Protein AF-A0AAU9FRZ4-F1 (afdb_monomer)

Radius of gyration: 19.35 Å; Cα contacts (8 Å, |Δi|>4): 10; chains: 1; bounding box: 36×60×32 Å

Nearest PDB structures (foldseek):
  8iyj-assembly1_O7  TM=2.766E-01  e=8.063E+00  Mus musculus

Foldseek 3Di:
DVVVVCVVVVVLLVVQCVVPPDDDDPVSSVVSSVVVVVCVVPDPPPPDPPPDDDPPDDDDDDDD

Mean predicted aligned error: 13.76 Å

pLDDT: mean 74.86, std 18.89, range [46.06, 95.75]

Secondary structure (DSSP, 8-state):
--HHHHHHHHHHHHHHHHHSSS---HHHHHHHHHHHHHHHHS-----SS---S-----------

Organism: Drosophila madeirensis (NCBI:txid30013)

Sequence (64 aa):
MESSRKDVYIPIVLAVMAAYSRPVPLDEIVDGVMELLCSLRDPIDFEGATGDRHRAGNISGIRK

Structure (mmCIF, N/CA/C/O backbone):
data_AF-A0AAU9FRZ4-F1
#
_entry.id   AF-A0AAU9FRZ4-F1
#
loop_
_atom_site.group_PDB
_atom_site.id
_atom_site.type_symbol
_atom_site.label_atom_id
_atom_site.label_alt_id
_atom_site.label_comp_id
_atom_site.label_asym_id
_atom_site.label_entity_id
_atom_site.label_seq_id
_atom_site.pdbx_PDB_ins_code
_atom_site.Cartn_x
_atom_site.Cartn_y
_atom_site.Cartn_z
_atom_site.occupancy
_atom_site.B_iso_or_equiv
_atom_site.auth_seq_id
_atom_site.auth_comp_id
_atom_site.auth_asym_id
_atom_site.auth_atom_id
_atom_site.pdbx_PDB_model_num
ATOM 1 N N . MET A 1 1 ? 9.158 0.663 -22.441 1.00 57.97 1 MET A N 1
ATOM 2 C CA . MET A 1 1 ? 9.646 0.173 -21.125 1.00 57.97 1 MET A CA 1
ATOM 3 C C . MET A 1 1 ? 8.783 0.644 -19.943 1.00 57.97 1 MET A C 1
ATOM 5 O O . MET A 1 1 ? 9.211 0.563 -18.798 1.00 57.97 1 MET A O 1
ATOM 9 N N . GLU A 1 2 ? 7.569 1.146 -20.178 1.00 56.56 2 GLU A N 1
ATOM 10 C CA . GLU A 1 2 ? 6.702 1.679 -19.116 1.00 56.56 2 GLU A CA 1
ATOM 11 C C . GLU A 1 2 ? 5.748 0.615 -18.554 1.00 56.56 2 GLU A C 1
ATOM 13 O O . GLU A 1 2 ? 5.455 0.614 -17.362 1.00 56.56 2 GLU A O 1
ATOM 18 N N . SER A 1 3 ? 5.362 -0.356 -19.389 1.00 63.34 3 SER A N 1
ATOM 19 C CA . SER A 1 3 ? 4.563 -1.527 -19.015 1.00 63.34 3 SER A CA 1
ATOM 20 C C . SER A 1 3 ? 5.227 -2.335 -17.897 1.00 63.34 3 SER A C 1
ATOM 22 O O . SER A 1 3 ? 4.622 -2.541 -16.856 1.00 63.34 3 SER A O 1
ATOM 24 N N . SER A 1 4 ? 6.525 -2.626 -18.034 1.00 72.94 4 SER A N 1
ATOM 25 C CA . SER A 1 4 ? 7.282 -3.454 -17.085 1.00 72.94 4 SER A CA 1
ATOM 26 C C . SER A 1 4 ? 7.318 -2.904 -15.659 1.00 72.94 4 SER A C 1
ATOM 28 O O . SER A 1 4 ? 7.461 -3.664 -14.711 1.00 72.94 4 SER A O 1
ATOM 30 N N . ARG A 1 5 ? 7.202 -1.581 -15.489 1.00 75.00 5 ARG A N 1
ATOM 31 C CA . ARG A 1 5 ? 7.141 -0.958 -14.160 1.00 75.00 5 ARG A CA 1
ATOM 32 C C . ARG A 1 5 ? 5.755 -1.118 -13.543 1.00 75.00 5 ARG A C 1
ATOM 34 O O . ARG A 1 5 ? 5.641 -1.458 -12.371 1.00 75.00 5 ARG A O 1
ATOM 41 N N . LYS A 1 6 ? 4.703 -0.918 -14.340 1.00 79.69 6 LYS A N 1
ATOM 42 C CA . LYS A 1 6 ? 3.313 -1.101 -13.897 1.00 79.69 6 LYS A CA 1
ATOM 43 C C . LYS A 1 6 ? 3.046 -2.545 -13.476 1.00 79.69 6 LYS A C 1
ATOM 45 O O . LYS A 1 6 ? 2.384 -2.751 -12.466 1.00 79.69 6 LYS A O 1
ATOM 50 N N . ASP A 1 7 ? 3.643 -3.506 -14.175 1.00 85.25 7 ASP A N 1
ATOM 51 C CA . ASP A 1 7 ? 3.525 -4.936 -13.868 1.00 85.25 7 ASP A CA 1
ATOM 52 C C . ASP A 1 7 ? 4.057 -5.297 -12.468 1.00 85.25 7 ASP A C 1
ATOM 54 O O . ASP A 1 7 ? 3.596 -6.261 -11.863 1.00 85.25 7 ASP A O 1
ATOM 58 N N . VAL A 1 8 ? 4.987 -4.502 -11.925 1.00 84.38 8 VAL A N 1
ATOM 59 C CA . VAL A 1 8 ? 5.539 -4.683 -10.572 1.00 84.38 8 VAL A CA 1
ATOM 60 C C . VAL A 1 8 ? 4.759 -3.880 -9.531 1.00 84.38 8 VAL A C 1
ATOM 62 O O . VAL A 1 8 ? 4.462 -4.391 -8.455 1.00 84.38 8 VAL A O 1
ATOM 65 N N . TYR A 1 9 ? 4.400 -2.630 -9.834 1.00 86.25 9 TYR A N 1
ATOM 66 C CA . TYR A 1 9 ? 3.745 -1.756 -8.856 1.00 86.25 9 TYR A CA 1
ATOM 67 C C . TYR A 1 9 ? 2.270 -2.096 -8.623 1.00 86.25 9 TYR A C 1
ATOM 69 O O . TYR A 1 9 ? 1.798 -1.970 -7.495 1.00 86.25 9 TYR A O 1
ATOM 77 N N . ILE A 1 10 ? 1.541 -2.549 -9.649 1.00 90.69 10 ILE A N 1
ATOM 78 C CA . ILE A 1 10 ? 0.111 -2.870 -9.521 1.00 90.69 10 ILE A CA 1
ATOM 79 C C . ILE A 1 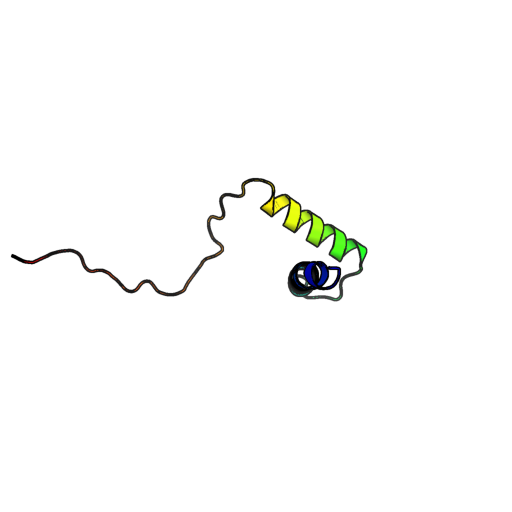10 ? -0.132 -3.967 -8.465 1.00 90.69 10 ILE A C 1
ATOM 81 O O . ILE A 1 10 ? -0.958 -3.738 -7.582 1.00 90.69 10 ILE A O 1
ATOM 85 N N . PRO A 1 11 ? 0.580 -5.113 -8.469 1.00 91.50 11 PRO A N 1
ATOM 86 C CA . PRO A 1 11 ? 0.420 -6.131 -7.429 1.00 91.50 11 PRO A CA 1
ATOM 87 C C . PRO A 1 11 ? 0.697 -5.626 -6.009 1.00 91.50 11 PRO A C 1
ATOM 89 O O . PRO A 1 11 ? -0.012 -6.007 -5.083 1.00 91.50 11 PRO A O 1
ATOM 92 N N . ILE A 1 12 ? 1.695 -4.755 -5.835 1.00 91.12 12 ILE A N 1
ATOM 93 C CA . ILE A 1 12 ? 2.058 -4.188 -4.527 1.00 91.12 12 ILE A CA 1
ATOM 94 C C . ILE A 1 12 ? 0.928 -3.294 -4.008 1.00 91.12 12 ILE A C 1
ATOM 96 O O . ILE A 1 12 ? 0.484 -3.452 -2.873 1.00 91.12 12 ILE A O 1
ATOM 100 N N . VAL A 1 13 ? 0.417 -2.402 -4.861 1.00 92.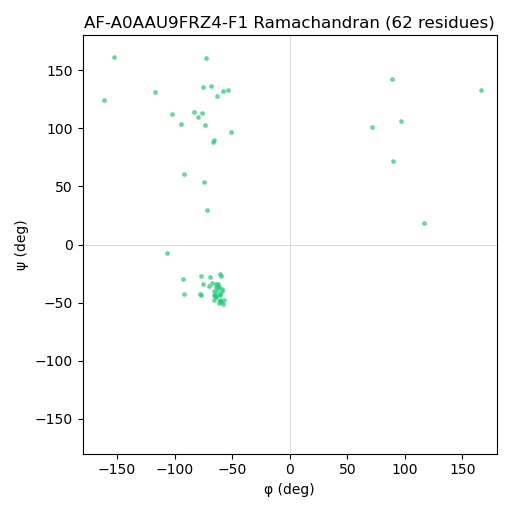44 13 VAL A N 1
ATOM 101 C CA . VAL A 1 13 ? -0.719 -1.532 -4.524 1.00 92.44 13 VAL A CA 1
ATOM 102 C C . VAL A 1 13 ? -1.957 -2.367 -4.185 1.00 92.44 13 VAL A C 1
ATOM 104 O O . VAL A 1 13 ? -2.617 -2.101 -3.183 1.00 92.44 13 VAL A O 1
ATOM 107 N N . LEU A 1 14 ? -2.246 -3.416 -4.964 1.00 92.69 14 LEU A N 1
ATOM 108 C CA . LEU A 1 14 ? -3.368 -4.321 -4.695 1.00 92.69 14 LEU A CA 1
ATOM 109 C C . LEU A 1 14 ? -3.216 -5.073 -3.369 1.00 92.69 14 LEU A C 1
ATOM 111 O O . LEU A 1 14 ? -4.206 -5.231 -2.660 1.00 92.69 14 LEU A O 1
ATOM 115 N N . ALA A 1 15 ? -2.008 -5.521 -3.020 1.00 91.12 15 ALA A N 1
ATOM 116 C CA . ALA A 1 15 ? -1.751 -6.205 -1.755 1.00 91.12 15 ALA A CA 1
ATOM 117 C C . ALA A 1 15 ? -2.004 -5.285 -0.552 1.00 91.12 15 ALA A C 1
ATOM 119 O O . ALA A 1 15 ? -2.676 -5.695 0.395 1.00 91.12 15 ALA A O 1
ATOM 120 N N . VAL A 1 16 ? -1.538 -4.032 -0.620 1.00 92.44 16 VAL A N 1
ATOM 121 C CA . VAL A 1 16 ? -1.808 -3.021 0.414 1.00 92.44 16 VAL A CA 1
ATOM 122 C C . VAL A 1 16 ? -3.309 -2.768 0.519 1.00 92.44 16 VAL A C 1
ATOM 124 O O . VAL A 1 16 ? -3.870 -2.893 1.601 1.00 92.44 16 VAL A O 1
ATOM 127 N N . MET A 1 17 ? -3.993 -2.516 -0.600 1.00 93.25 17 MET A N 1
ATOM 128 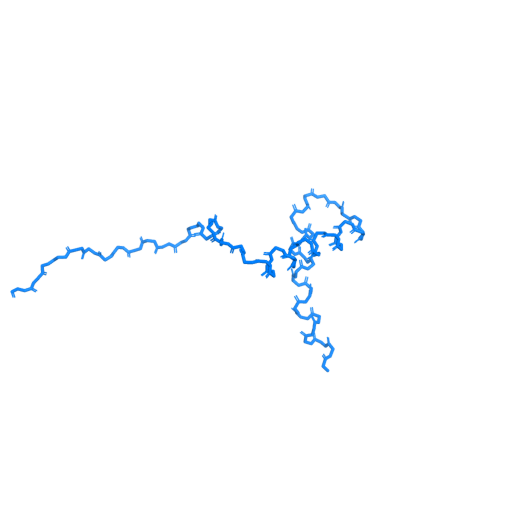C CA . MET A 1 17 ? -5.445 -2.301 -0.599 1.00 93.25 17 MET A CA 1
ATOM 129 C C . MET A 1 17 ? -6.226 -3.498 -0.038 1.00 93.25 17 MET A C 1
ATOM 131 O O . MET A 1 17 ? -7.187 -3.294 0.693 1.00 93.25 17 MET A O 1
ATOM 135 N N . ALA A 1 18 ? -5.824 -4.732 -0.356 1.00 91.31 18 ALA A N 1
ATOM 136 C CA . ALA A 1 18 ? -6.483 -5.944 0.131 1.00 91.31 18 ALA A CA 1
ATOM 137 C C . ALA A 1 18 ? -6.279 -6.178 1.638 1.00 91.31 18 ALA A C 1
ATOM 139 O O . ALA A 1 18 ? -7.132 -6.795 2.277 1.00 91.31 18 ALA A O 1
ATOM 140 N N . ALA A 1 19 ? -5.174 -5.690 2.210 1.00 91.50 19 ALA A N 1
ATOM 141 C CA . ALA A 1 19 ? -4.915 -5.778 3.645 1.00 91.50 19 ALA A CA 1
ATOM 142 C C . ALA A 1 19 ? -5.888 -4.906 4.456 1.00 91.50 19 ALA A C 1
ATOM 144 O O . ALA A 1 19 ? -6.313 -5.282 5.551 1.00 91.50 19 ALA A O 1
ATOM 145 N N . TYR A 1 20 ? -6.307 -3.771 3.897 1.00 84.50 20 TYR A N 1
ATOM 146 C CA . TYR A 1 20 ? -7.361 -2.960 4.483 1.00 84.50 20 TYR A CA 1
ATOM 147 C C . TYR A 1 20 ? -8.725 -3.565 4.135 1.00 84.50 20 TYR A C 1
ATOM 149 O O . TYR A 1 20 ? -9.206 -3.493 3.010 1.00 84.50 20 TYR A O 1
ATOM 157 N N . SER A 1 21 ? -9.416 -4.127 5.127 1.00 86.44 21 SER A N 1
ATOM 158 C CA . SER A 1 21 ? -10.779 -4.674 4.973 1.00 86.44 21 SER A CA 1
ATOM 159 C C . SER A 1 21 ? -11.863 -3.587 4.802 1.00 86.44 21 SER A C 1
ATOM 161 O O . SER A 1 21 ? -12.999 -3.752 5.247 1.00 86.44 21 SER A O 1
ATOM 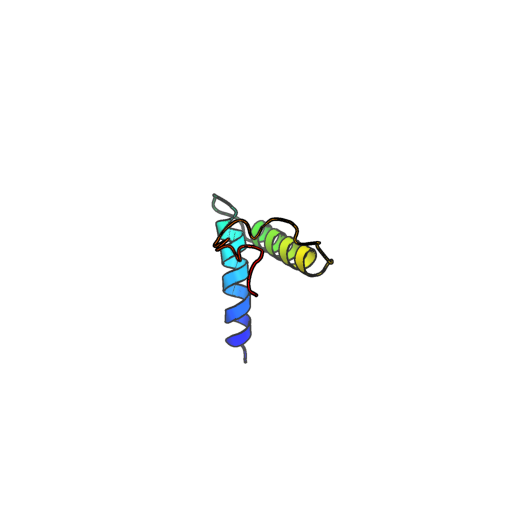163 N N . ARG A 1 22 ? -11.511 -2.439 4.212 1.00 90.62 22 ARG A N 1
ATOM 164 C CA . ARG A 1 22 ? -12.363 -1.262 4.007 1.00 90.62 22 ARG A CA 1
ATOM 165 C C . ARG A 1 22 ? -11.901 -0.468 2.781 1.00 90.62 22 ARG A C 1
ATOM 167 O O . ARG A 1 22 ? -10.745 -0.593 2.390 1.00 90.62 22 ARG A O 1
ATOM 174 N N . PRO A 1 23 ? -12.746 0.409 2.214 1.00 91.81 23 PRO A N 1
ATOM 175 C CA . PRO A 1 23 ? -12.287 1.413 1.262 1.00 91.81 23 PRO A CA 1
ATOM 176 C C . PRO A 1 23 ? -11.204 2.308 1.882 1.00 91.81 23 PRO A C 1
ATOM 178 O O . PRO A 1 23 ? -11.364 2.804 3.003 1.00 91.81 23 PRO A O 1
ATOM 181 N N . VAL A 1 24 ? -10.116 2.502 1.138 1.00 91.94 24 VAL A N 1
ATOM 182 C CA . VAL A 1 24 ? -8.917 3.224 1.578 1.00 91.94 24 VAL A CA 1
ATOM 183 C C . VAL A 1 24 ? -8.735 4.463 0.702 1.00 91.94 24 VAL A C 1
ATOM 185 O O . VAL A 1 24 ? -8.826 4.341 -0.525 1.00 91.94 24 VAL A O 1
ATOM 188 N N . PRO A 1 25 ? -8.519 5.652 1.283 1.00 95.44 25 PRO A N 1
ATOM 189 C CA . PRO A 1 25 ? -8.197 6.841 0.511 1.00 95.44 25 PRO A CA 1
ATOM 190 C C . PRO A 1 25 ? -6.760 6.756 -0.038 1.00 95.44 25 PRO A C 1
ATOM 192 O O . PRO A 1 25 ? -5.947 5.944 0.399 1.00 95.44 25 PRO A O 1
ATOM 195 N N . LEU A 1 26 ? -6.457 7.547 -1.070 1.00 93.75 26 LEU A N 1
ATOM 196 C CA . LEU A 1 26 ? -5.207 7.409 -1.827 1.00 93.75 26 LEU A CA 1
ATOM 197 C C . LEU A 1 26 ? -3.952 7.656 -0.974 1.00 93.75 26 LEU A C 1
ATOM 199 O O . LEU A 1 26 ? -2.944 6.988 -1.175 1.00 93.75 26 LEU A O 1
ATOM 203 N N . ASP A 1 27 ? -4.019 8.602 -0.046 1.00 95.75 27 ASP A N 1
ATOM 204 C CA . ASP A 1 27 ? -2.972 8.921 0.925 1.00 95.75 27 ASP A CA 1
ATOM 205 C C . ASP A 1 27 ? -2.605 7.705 1.783 1.00 95.75 27 ASP A C 1
ATOM 207 O O . ASP A 1 27 ? -1.445 7.302 1.797 1.00 95.75 27 ASP A O 1
ATOM 211 N N . GLU A 1 28 ? -3.597 7.040 2.376 1.00 94.44 28 GLU A N 1
ATOM 212 C CA . GLU A 1 28 ? -3.372 5.826 3.171 1.00 94.44 28 GLU A CA 1
ATOM 213 C C . GLU A 1 28 ? -2.780 4.673 2.330 1.00 94.44 28 GLU A C 1
ATOM 215 O O . GLU A 1 28 ? -1.959 3.899 2.822 1.00 94.44 28 GLU A O 1
ATOM 220 N N . ILE A 1 29 ? -3.148 4.559 1.045 1.00 94.88 29 ILE A N 1
ATOM 221 C CA . ILE A 1 29 ? -2.543 3.570 0.132 1.00 94.88 29 ILE A CA 1
ATOM 222 C C . ILE A 1 29 ? -1.059 3.881 -0.090 1.00 94.88 29 ILE A C 1
ATOM 224 O O . ILE A 1 29 ? -0.231 2.970 -0.076 1.00 94.88 29 ILE A O 1
ATOM 228 N N . VAL A 1 30 ? -0.716 5.151 -0.320 1.00 95.50 30 VAL A N 1
ATOM 229 C CA . VAL A 1 30 ? 0.675 5.574 -0.530 1.00 95.50 30 VAL A CA 1
ATOM 230 C C . VAL A 1 30 ? 1.503 5.324 0.727 1.00 95.50 30 VAL A C 1
ATOM 232 O O . VAL A 1 30 ? 2.590 4.754 0.617 1.00 95.50 30 VAL A O 1
ATOM 235 N N . ASP A 1 31 ? 0.975 5.673 1.898 1.00 95.06 31 ASP A N 1
ATOM 236 C CA . ASP A 1 31 ? 1.644 5.448 3.179 1.00 95.06 31 ASP A CA 1
ATOM 237 C C . ASP A 1 31 ? 1.899 3.954 3.418 1.00 95.06 31 ASP A C 1
ATOM 239 O O . ASP A 1 31 ? 3.039 3.563 3.676 1.00 95.06 31 ASP A O 1
ATOM 243 N N . GLY A 1 32 ? 0.893 3.096 3.216 1.00 93.88 32 GLY A N 1
ATOM 244 C CA . GLY A 1 32 ? 1.046 1.645 3.371 1.00 93.88 32 GLY A CA 1
ATOM 245 C C . GLY A 1 32 ? 2.033 1.020 2.375 1.00 93.88 32 GLY A C 1
ATOM 246 O O . GLY A 1 32 ? 2.796 0.118 2.726 1.00 93.88 32 GLY A O 1
ATOM 247 N N . VAL A 1 33 ? 2.082 1.516 1.132 1.00 94.56 33 VAL A N 1
ATOM 248 C CA . VAL A 1 33 ? 3.096 1.085 0.151 1.00 94.56 33 VAL A CA 1
ATOM 249 C C . VAL A 1 33 ? 4.495 1.516 0.591 1.00 94.56 33 VAL A C 1
ATOM 251 O O . VAL A 1 33 ? 5.433 0.724 0.496 1.00 94.56 33 VAL A O 1
ATOM 254 N N . MET A 1 34 ? 4.658 2.747 1.076 1.00 94.12 34 MET A N 1
ATOM 255 C CA . MET A 1 34 ? 5.954 3.242 1.546 1.00 94.12 34 MET A CA 1
ATOM 256 C C . MET A 1 34 ? 6.431 2.486 2.786 1.00 94.12 34 MET A C 1
ATOM 258 O O . MET A 1 34 ? 7.613 2.148 2.857 1.00 94.12 34 MET A O 1
ATOM 262 N N . GLU A 1 35 ? 5.533 2.164 3.715 1.00 92.81 35 GLU A N 1
ATOM 263 C CA . GLU A 1 35 ? 5.826 1.339 4.889 1.00 92.81 35 GLU A CA 1
ATOM 264 C C . GLU A 1 35 ? 6.307 -0.060 4.480 1.00 92.81 35 GLU A C 1
ATOM 266 O O . GLU A 1 35 ? 7.369 -0.499 4.923 1.00 92.81 35 GLU A O 1
ATOM 271 N N . LEU A 1 36 ? 5.595 -0.722 3.561 1.00 90.06 36 LEU A N 1
ATOM 272 C CA . LEU A 1 36 ? 5.978 -2.030 3.023 1.00 90.06 36 LEU A CA 1
ATOM 273 C C . LEU A 1 36 ? 7.344 -1.998 2.321 1.00 90.06 36 LEU A C 1
ATOM 275 O O . LEU A 1 36 ? 8.159 -2.901 2.481 1.00 90.06 36 LEU A O 1
ATOM 279 N N . LEU A 1 37 ? 7.620 -0.969 1.524 1.00 89.88 37 LEU A N 1
ATOM 280 C CA . LEU A 1 37 ? 8.910 -0.858 0.843 1.00 89.88 37 LEU A CA 1
ATOM 281 C C . LEU A 1 37 ? 10.051 -0.543 1.818 1.00 89.88 37 LEU A C 1
ATOM 283 O O . LEU A 1 37 ? 11.158 -1.045 1.629 1.00 89.88 37 LEU A O 1
ATOM 287 N N . CYS A 1 38 ? 9.801 0.259 2.858 1.00 89.06 38 CYS A N 1
ATOM 288 C CA . CYS A 1 38 ? 10.783 0.508 3.915 1.00 89.06 38 CYS A CA 1
ATOM 289 C C . CYS A 1 38 ? 11.086 -0.771 4.699 1.00 89.06 38 CYS A C 1
ATOM 291 O O . CYS A 1 38 ? 12.255 -1.075 4.918 1.00 89.06 38 CYS A O 1
ATOM 293 N N . SER A 1 39 ? 10.055 -1.547 5.035 1.00 85.88 39 SER A N 1
ATOM 294 C CA . SER A 1 39 ? 10.194 -2.807 5.764 1.00 85.88 39 SER A CA 1
ATOM 295 C C . SER A 1 39 ? 10.968 -3.863 4.963 1.00 85.88 39 SER A C 1
ATOM 297 O O . SER A 1 39 ? 11.747 -4.615 5.529 1.00 85.88 39 SER A O 1
ATOM 299 N N . LEU A 1 40 ? 10.836 -3.887 3.635 1.00 84.25 40 LEU A N 1
ATOM 300 C CA . LEU A 1 40 ? 11.635 -4.767 2.770 1.00 84.25 40 LEU A CA 1
ATOM 301 C C . LEU A 1 40 ? 13.075 -4.277 2.548 1.00 84.25 40 LEU A C 1
ATOM 303 O O . LEU A 1 40 ? 13.953 -5.077 2.226 1.00 84.25 40 LEU A O 1
ATOM 307 N N . ARG A 1 41 ? 13.307 -2.961 2.631 1.00 82.62 41 ARG A N 1
ATOM 308 C CA . ARG A 1 41 ? 14.631 -2.349 2.442 1.00 82.62 41 ARG A CA 1
ATOM 309 C C . ARG A 1 41 ? 15.507 -2.537 3.673 1.00 82.62 41 ARG A C 1
ATOM 311 O O . ARG A 1 41 ? 16.702 -2.800 3.537 1.00 82.62 41 ARG A O 1
ATOM 318 N N . ASP A 1 42 ? 14.928 -2.342 4.846 1.00 78.50 42 ASP A N 1
ATOM 319 C CA . ASP A 1 42 ? 15.613 -2.588 6.101 1.00 78.50 42 ASP A CA 1
ATOM 320 C C . ASP A 1 42 ? 15.657 -4.119 6.288 1.00 78.50 42 ASP A C 1
ATOM 322 O O . ASP A 1 42 ? 14.675 -4.786 5.970 1.00 78.50 42 ASP A O 1
ATOM 326 N N . PRO A 1 43 ? 16.784 -4.731 6.694 1.00 60.59 43 PRO A N 1
ATOM 327 C CA . PRO A 1 43 ? 16.880 -6.183 6.812 1.00 60.59 43 PRO A CA 1
ATOM 328 C C . PRO A 1 43 ? 15.947 -6.671 7.924 1.00 60.59 43 PRO A C 1
ATOM 330 O O . PRO A 1 43 ? 16.325 -6.743 9.090 1.00 60.59 43 PRO A O 1
ATOM 3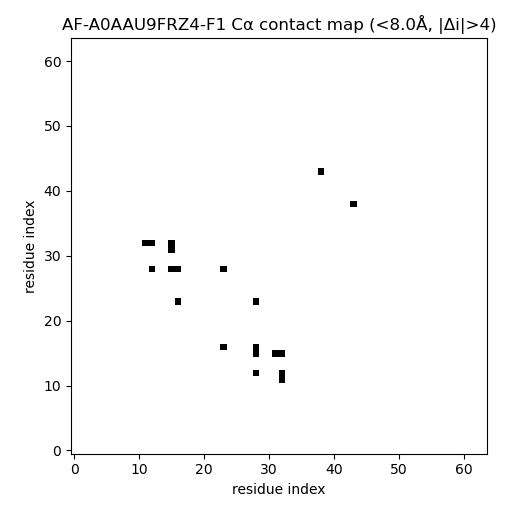33 N N . ILE A 1 44 ? 14.706 -6.978 7.558 1.00 54.84 44 ILE A N 1
ATOM 334 C CA . ILE A 1 44 ? 13.780 -7.718 8.396 1.00 54.84 44 ILE A CA 1
ATOM 335 C C . ILE A 1 44 ? 14.222 -9.171 8.328 1.00 54.84 44 ILE A C 1
ATOM 337 O O . ILE A 1 44 ? 14.138 -9.814 7.278 1.00 54.84 44 ILE A O 1
ATOM 341 N N . ASP A 1 45 ? 14.689 -9.682 9.465 1.00 57.03 45 ASP A N 1
ATOM 342 C CA . ASP A 1 45 ? 14.643 -11.103 9.771 1.00 57.03 45 ASP A CA 1
ATOM 343 C C . ASP A 1 45 ? 13.202 -11.563 9.530 1.00 57.03 45 ASP A C 1
ATOM 345 O O . AS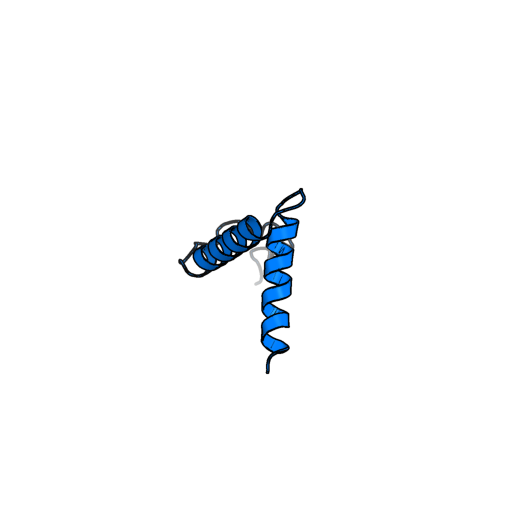P A 1 45 ? 12.306 -11.341 10.344 1.00 57.03 45 ASP A O 1
ATOM 349 N N . PHE A 1 46 ? 12.951 -12.129 8.349 1.00 52.88 46 PHE A N 1
ATOM 350 C CA . PHE A 1 46 ? 11.646 -12.625 7.922 1.00 52.88 46 PHE A CA 1
ATOM 351 C C . PHE A 1 46 ? 11.346 -13.943 8.660 1.00 52.88 46 PHE A C 1
ATOM 353 O O . PHE A 1 46 ? 11.091 -14.985 8.057 1.00 52.88 46 PHE A O 1
ATOM 360 N N . GLU A 1 47 ? 11.421 -13.929 9.991 1.00 47.88 47 GLU A N 1
ATOM 361 C CA . GLU A 1 47 ? 10.903 -14.986 10.843 1.00 47.88 47 GLU A CA 1
ATOM 362 C C . GLU A 1 47 ? 9.374 -14.873 10.848 1.00 47.88 47 GLU A C 1
ATOM 364 O O . GLU A 1 47 ? 8.783 -14.028 11.514 1.00 47.88 47 GLU A O 1
ATOM 369 N N . GLY A 1 48 ? 8.710 -15.755 10.099 1.00 47.31 48 GLY A N 1
ATOM 370 C CA . GLY A 1 48 ? 7.377 -16.205 10.508 1.00 47.31 48 GLY A CA 1
ATOM 371 C C . GLY A 1 48 ? 6.177 -15.892 9.614 1.00 47.31 48 GLY A C 1
ATOM 372 O O . GLY A 1 48 ? 5.060 -16.026 10.100 1.00 47.31 48 GLY A O 1
ATOM 373 N N . ALA A 1 49 ? 6.337 -15.562 8.327 1.00 50.34 49 ALA A N 1
ATOM 374 C CA . ALA A 1 49 ? 5.190 -15.517 7.397 1.00 50.34 49 ALA A CA 1
ATOM 375 C C . ALA A 1 49 ? 5.131 -16.684 6.389 1.00 50.34 49 ALA A C 1
ATOM 377 O O . ALA A 1 49 ? 4.120 -16.867 5.714 1.00 50.34 49 ALA A O 1
ATOM 378 N N . THR A 1 50 ? 6.156 -17.539 6.320 1.00 51.84 50 THR A N 1
ATOM 379 C CA . THR A 1 50 ? 6.083 -18.835 5.617 1.00 51.84 50 THR A CA 1
ATOM 380 C C . THR A 1 50 ? 5.659 -19.940 6.582 1.00 51.84 50 THR A C 1
ATOM 382 O O . THR A 1 50 ? 6.394 -20.892 6.840 1.00 51.84 50 THR A O 1
ATOM 385 N N . GLY A 1 51 ? 4.466 -19.788 7.153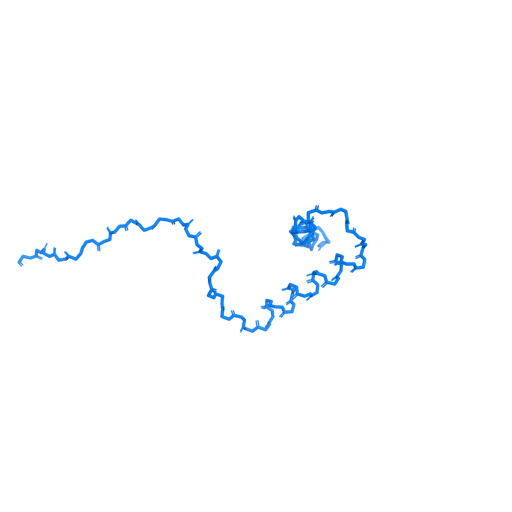 1.00 50.97 51 GLY A N 1
ATOM 386 C CA . GLY A 1 51 ? 3.758 -20.864 7.834 1.00 50.97 51 GLY A CA 1
ATOM 387 C C . GLY A 1 51 ? 3.002 -21.719 6.817 1.00 50.97 51 GLY A C 1
ATOM 388 O O . GLY A 1 51 ? 2.049 -21.256 6.204 1.00 50.97 51 GLY A O 1
ATOM 389 N N . ASP A 1 52 ? 3.437 -22.972 6.690 1.00 51.62 52 ASP A N 1
ATOM 390 C CA . ASP A 1 52 ? 2.771 -24.107 6.044 1.00 51.62 52 ASP A CA 1
ATOM 391 C C . ASP A 1 52 ? 2.642 -24.140 4.510 1.00 51.62 52 ASP A C 1
ATOM 393 O O . ASP A 1 52 ? 1.663 -23.694 3.912 1.00 51.62 52 ASP A O 1
ATOM 397 N N . ARG A 1 53 ? 3.535 -24.930 3.889 1.00 52.38 53 ARG A N 1
ATOM 398 C CA . ARG A 1 53 ? 3.132 -26.229 3.311 1.00 52.38 53 ARG A CA 1
ATOM 399 C C . ARG A 1 53 ? 4.333 -27.157 3.071 1.00 52.38 53 ARG A C 1
ATOM 401 O O . ARG A 1 53 ? 5.233 -26.849 2.304 1.00 52.38 53 ARG A O 1
ATOM 408 N N . HIS A 1 54 ? 4.221 -28.346 3.673 1.00 47.53 54 HIS A N 1
ATOM 409 C CA . HIS A 1 54 ? 4.924 -29.609 3.382 1.00 47.53 54 HIS A CA 1
ATOM 410 C C . HIS A 1 54 ? 6.256 -29.891 4.093 1.00 47.53 54 HIS A C 1
ATOM 412 O O . HIS A 1 54 ? 7.318 -30.052 3.501 1.00 47.53 54 HIS A O 1
ATOM 418 N N . ARG A 1 55 ? 6.119 -30.169 5.394 1.00 50.78 55 ARG A N 1
ATOM 419 C CA . ARG A 1 55 ? 6.917 -31.172 6.109 1.00 50.78 55 ARG A CA 1
ATOM 420 C C . ARG A 1 55 ? 6.568 -32.575 5.575 1.00 50.78 55 ARG A C 1
ATOM 422 O O . ARG A 1 55 ? 5.682 -33.232 6.109 1.00 50.78 55 ARG A O 1
ATOM 429 N N . ALA A 1 56 ? 7.254 -33.033 4.528 1.00 48.00 56 ALA A N 1
ATOM 430 C CA . ALA A 1 56 ? 7.340 -34.455 4.184 1.00 48.00 56 ALA A CA 1
ATOM 431 C C . ALA A 1 56 ? 8.708 -34.961 4.661 1.00 48.00 56 ALA A C 1
ATOM 433 O O . ALA A 1 56 ? 9.751 -34.477 4.228 1.00 48.00 56 ALA A O 1
ATOM 434 N N . GLY A 1 57 ? 8.683 -35.837 5.665 1.00 48.78 57 GLY A N 1
ATOM 435 C CA . GLY A 1 57 ? 9.845 -36.202 6.463 1.00 48.78 57 GLY A CA 1
ATOM 436 C C . GLY A 1 57 ? 10.903 -36.994 5.705 1.00 48.78 57 GLY A C 1
ATOM 437 O O . GLY A 1 57 ? 10.595 -37.987 5.055 1.00 48.78 57 GLY A O 1
ATOM 438 N N . ASN A 1 58 ? 12.165 -36.624 5.914 1.00 46.06 58 ASN A N 1
ATOM 439 C CA . ASN A 1 58 ? 13.270 -37.551 5.732 1.00 46.06 58 ASN A CA 1
ATOM 440 C C . ASN A 1 58 ? 13.587 -38.172 7.088 1.00 46.06 58 ASN A C 1
ATOM 442 O O . ASN A 1 58 ? 14.118 -37.541 8.002 1.00 46.06 58 ASN A O 1
ATOM 446 N N . ILE A 1 59 ? 13.144 -39.418 7.208 1.00 52.12 59 ILE A N 1
ATOM 447 C CA . ILE A 1 59 ? 13.357 -40.301 8.340 1.00 52.12 59 ILE A CA 1
ATOM 448 C C . ILE A 1 59 ? 14.862 -40.551 8.459 1.00 52.12 59 ILE A C 1
ATOM 450 O O . ILE A 1 59 ? 15.534 -40.921 7.498 1.00 52.12 59 ILE A O 1
ATOM 454 N N . SER A 1 60 ? 15.364 -40.314 9.664 1.00 50.56 60 SER A N 1
ATOM 455 C CA . SER A 1 60 ? 16.676 -40.722 10.143 1.00 50.56 60 SER A CA 1
ATOM 456 C C . SER A 1 60 ? 16.902 -42.226 9.953 1.00 50.56 60 SER A C 1
ATOM 458 O O . SER A 1 60 ? 16.078 -43.032 10.375 1.00 50.56 60 SER A O 1
ATOM 460 N N . GLY A 1 61 ? 18.073 -42.580 9.421 1.00 52.19 61 GLY A N 1
ATOM 461 C CA . GLY A 1 61 ? 18.788 -43.788 9.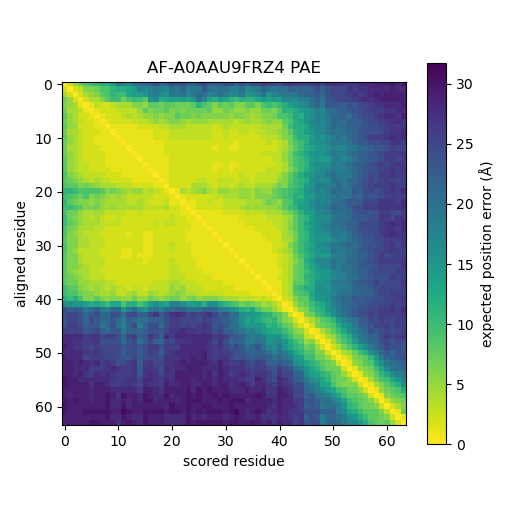823 1.00 52.19 61 GLY A CA 1
ATOM 462 C C . GLY A 1 61 ? 18.475 -45.096 9.086 1.00 52.19 61 GLY A C 1
ATOM 463 O O . GLY A 1 61 ? 17.333 -45.464 8.847 1.0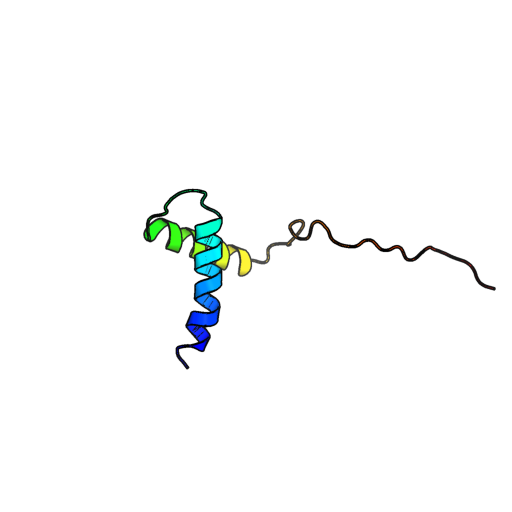0 52.19 61 GLY A O 1
ATOM 464 N N . ILE A 1 62 ? 19.564 -45.852 8.890 1.00 55.03 62 ILE A N 1
ATOM 465 C CA . ILE A 1 62 ? 19.680 -47.285 8.560 1.00 55.03 62 ILE A CA 1
ATOM 466 C C . ILE A 1 62 ? 19.865 -47.624 7.073 1.00 55.03 62 ILE A C 1
ATOM 468 O O . ILE A 1 62 ? 18.916 -47.640 6.291 1.00 55.03 62 ILE A O 1
ATOM 472 N N . ARG A 1 63 ? 21.110 -48.018 6.751 1.00 49.31 63 ARG A N 1
ATOM 473 C CA . ARG A 1 63 ? 21.579 -49.160 5.919 1.00 49.31 63 ARG A CA 1
ATOM 474 C C . ARG A 1 63 ? 23.074 -48.913 5.621 1.00 49.31 63 ARG A C 1
ATOM 476 O O . ARG A 1 63 ? 23.403 -47.809 5.219 1.00 49.31 63 ARG A O 1
ATOM 483 N N . LYS A 1 64 ? 24.021 -49.838 5.750 1.00 48.00 64 LYS A N 1
ATOM 484 C CA . LYS A 1 64 ? 24.073 -51.230 6.200 1.00 48.00 64 LYS A CA 1
ATOM 485 C C . LYS A 1 64 ? 25.544 -51.522 6.512 1.00 48.00 64 LYS A C 1
ATOM 487 O O . LYS A 1 64 ? 26.386 -50.885 5.841 1.00 48.00 64 LYS A O 1
#

Solvent-accessible surface area (backbone atoms only — not comparable to full-atom values): 4376 Å² total; per-residue (Å²): 128,67,64,71,52,50,71,57,49,50,59,53,54,50,52,49,52,64,69,45,92,54,95,72,57,72,67,61,51,53,51,49,47,51,51,53,51,48,52,71,70,45,89,62,82,82,82,76,82,89,73,82,89,79,93,74,82,83,79,81,84,91,87,134